Protein AF-A0A4R4Y423-F1 (afdb_monomer)

Solvent-accessible surface area (backbone atoms only — not comparable to full-atom values): 7185 Å² total; per-residue (Å²): 128,57,73,63,57,53,49,51,54,47,28,74,76,71,45,54,72,55,56,38,36,46,48,32,32,76,76,68,77,36,60,58,65,61,31,52,60,50,51,55,75,31,48,46,97,71,27,27,15,15,59,31,70,40,76,56,43,54,31,69,61,64,30,45,32,26,40,51,55,49,48,55,54,29,58,78,64,76,40,75,85,41,74,63,46,63,34,31,52,55,27,50,63,73,57,42,36,99,88,74,29,35,25,38,45,51,57,74,51,72,80,29,66,54,47,89,87,64,68,56,50,93,79,52,60,51,39,95,63,56

Radius of gyration: 15.7 Å; Cα contacts (8 Å, |Δi|>4): 193; chains: 1; bounding box: 35×24×50 Å

InterPro domains:
  IPR008930 Terpenoid cyclases/protein prenyltransferase alpha-alpha toroid [SSF48239] (7-105)

Sequence (130 aa):
MDILDRAERYLHLHGRLIDRLRFEALFRGGSRERVLDALRCYQNADGGFGHALEPDLRGPASQPEPVEVAFWILDQLDAFDSPMVPAACDYLASVTTPDGGVPFVLPSAREAPHAPWWEPDDDPPGHLIP

Secondary structure (DSSP, 8-state):
--HHHHHHHHHHHHS-HHHHHHHHHHHS---HHHHHHHHHTTB-TTS-B-TTSSTTB--SS-BHHHHHHHHHHHHHTT-TTSTHHHHHHHHHHHT--TTS---SS-GGGGGS-B-TT----SSPPP-S--

Structure (mmCIF, N/CA/C/O backbone):
data_AF-A0A4R4Y423-F1
#
_entry.id   AF-A0A4R4Y423-F1
#
loop_
_atom_site.group_PDB
_atom_site.id
_atom_site.type_symbol
_atom_site.label_atom_id
_atom_site.label_alt_id
_atom_site.label_comp_id
_atom_site.label_asym_id
_atom_site.label_entity_id
_atom_site.label_seq_id
_atom_site.pdbx_PDB_ins_code
_atom_site.Cartn_x
_atom_site.Cartn_y
_atom_site.Cartn_z
_atom_site.occupancy
_atom_site.B_iso_or_equiv
_atom_site.auth_seq_id
_atom_site.auth_comp_id
_atom_site.auth_asym_id
_atom_site.auth_atom_id
_atom_site.pdbx_PDB_model_num
ATOM 1 N N . MET A 1 1 ? -5.819 -1.426 32.400 1.00 75.00 1 MET A N 1
ATOM 2 C CA . MET A 1 1 ? -5.438 -1.149 31.009 1.00 75.00 1 MET A CA 1
ATOM 3 C C . MET A 1 1 ? -5.136 -2.489 30.382 1.00 75.00 1 MET A C 1
ATOM 5 O O . MET A 1 1 ? -4.193 -3.142 30.825 1.00 75.00 1 MET A O 1
ATOM 9 N N . ASP A 1 2 ? -6.013 -2.952 29.500 1.00 95.19 2 ASP A N 1
ATOM 10 C CA . ASP A 1 2 ? -5.839 -4.241 28.836 1.00 95.19 2 ASP A CA 1
ATOM 11 C C . ASP A 1 2 ? -4.775 -4.154 27.724 1.00 95.19 2 ASP A C 1
ATOM 13 O O . ASP A 1 2 ? -4.075 -3.145 27.568 1.00 95.19 2 ASP A O 1
ATOM 17 N N . ILE A 1 3 ? -4.588 -5.249 26.987 1.00 96.81 3 ILE A N 1
ATOM 18 C CA . ILE A 1 3 ? -3.599 -5.298 25.910 1.00 96.81 3 ILE A CA 1
ATOM 19 C C . ILE A 1 3 ? -3.946 -4.354 24.748 1.00 96.81 3 ILE A C 1
ATOM 21 O O . ILE A 1 3 ? -3.034 -3.751 24.181 1.00 96.81 3 ILE A O 1
ATOM 25 N N . LEU A 1 4 ? -5.234 -4.173 24.437 1.00 97.44 4 LEU A N 1
ATOM 26 C CA . LEU A 1 4 ? -5.697 -3.304 23.357 1.00 97.44 4 LEU A CA 1
ATOM 27 C C . LEU A 1 4 ? -5.510 -1.838 23.729 1.00 97.44 4 LEU A C 1
ATOM 29 O O . LEU A 1 4 ? -4.994 -1.074 22.924 1.00 97.44 4 LEU A O 1
ATOM 33 N N . ASP A 1 5 ? -5.805 -1.459 24.970 1.00 97.88 5 ASP A N 1
ATOM 34 C CA . ASP A 1 5 ? -5.562 -0.104 25.457 1.00 97.88 5 ASP A CA 1
ATOM 35 C C . ASP A 1 5 ? -4.070 0.268 25.338 1.00 97.88 5 ASP A C 1
ATOM 37 O O . ASP A 1 5 ? -3.706 1.379 24.937 1.00 97.88 5 ASP A O 1
ATOM 41 N N . ARG A 1 6 ? -3.171 -0.662 25.701 1.00 98.00 6 ARG A N 1
ATOM 42 C CA . ARG A 1 6 ? -1.713 -0.457 25.608 1.00 98.00 6 ARG A CA 1
ATOM 43 C C . ARG A 1 6 ? -1.251 -0.320 24.160 1.00 98.00 6 ARG A C 1
ATOM 45 O O . ARG A 1 6 ? -0.413 0.541 23.889 1.00 98.00 6 ARG A O 1
ATOM 52 N N . ALA A 1 7 ? -1.786 -1.144 23.260 1.00 97.81 7 ALA A N 1
ATOM 53 C CA . ALA A 1 7 ? -1.496 -1.076 21.831 1.00 97.81 7 ALA A CA 1
ATOM 54 C C . ALA A 1 7 ? -1.977 0.251 21.225 1.00 97.81 7 ALA A C 1
ATOM 56 O O . ALA A 1 7 ? -1.205 0.941 20.562 1.00 97.81 7 ALA A O 1
ATOM 57 N N . GLU A 1 8 ? -3.204 0.661 21.542 1.00 97.62 8 GLU A N 1
ATOM 58 C CA . GLU A 1 8 ? -3.795 1.933 21.123 1.00 97.62 8 GLU A CA 1
ATOM 59 C C . GLU A 1 8 ? -2.927 3.121 21.550 1.00 97.62 8 GLU A C 1
ATOM 61 O O . GLU A 1 8 ? -2.534 3.952 20.728 1.00 97.62 8 GLU A O 1
ATOM 66 N N . ARG A 1 9 ? -2.524 3.161 22.829 1.00 97.81 9 ARG A N 1
ATOM 67 C CA . ARG A 1 9 ? -1.619 4.199 23.340 1.00 97.81 9 ARG A CA 1
ATOM 68 C C . ARG A 1 9 ? -0.288 4.218 22.589 1.00 97.81 9 ARG A C 1
ATOM 70 O O . ARG A 1 9 ? 0.209 5.300 22.283 1.00 97.81 9 ARG A O 1
ATOM 77 N N . TYR A 1 10 ? 0.302 3.056 22.313 1.00 98.19 10 TYR A N 1
ATOM 78 C CA . TYR A 1 10 ? 1.559 2.976 21.570 1.00 98.19 10 TYR A CA 1
ATOM 79 C C . TYR A 1 10 ? 1.404 3.536 20.150 1.00 98.19 10 TYR A C 1
ATOM 81 O O . TYR A 1 10 ? 2.196 4.380 19.735 1.00 98.19 10 TYR A O 1
ATOM 89 N N . LEU A 1 11 ? 0.347 3.146 19.433 1.00 98.00 11 LEU A N 1
ATOM 90 C CA . LEU A 1 11 ? 0.075 3.627 18.078 1.00 98.00 11 LEU A CA 1
ATOM 91 C C . LEU A 1 11 ? -0.202 5.132 18.036 1.00 98.00 11 LEU A C 1
ATOM 93 O O . LEU A 1 11 ? 0.280 5.811 17.132 1.00 98.00 11 LEU A O 1
ATOM 97 N N . HIS A 1 12 ? -0.903 5.689 19.024 1.00 97.00 12 HIS A N 1
ATOM 98 C CA . HIS A 1 12 ? -1.092 7.138 19.112 1.00 97.00 12 HIS A CA 1
ATOM 99 C C . HIS A 1 12 ? 0.219 7.909 19.298 1.00 97.00 12 HIS A C 1
ATOM 101 O O . HIS A 1 12 ? 0.358 9.005 18.752 1.00 97.00 12 HIS A O 1
ATOM 107 N N . LEU A 1 13 ? 1.171 7.354 20.053 1.00 98.00 13 LEU A N 1
ATOM 108 C CA . LEU A 1 13 ? 2.456 7.999 20.332 1.00 98.00 13 LEU A CA 1
ATOM 109 C C . LEU A 1 13 ? 3.491 7.784 19.218 1.00 98.00 13 LEU A C 1
ATOM 111 O O . LEU A 1 13 ? 4.321 8.663 18.996 1.00 98.00 13 LEU A O 1
ATOM 115 N N . HIS A 1 14 ? 3.448 6.641 18.528 1.00 97.81 14 HIS A N 1
ATOM 116 C CA . HIS A 1 14 ? 4.538 6.191 17.652 1.00 97.81 14 HIS A CA 1
ATOM 117 C C . HIS A 1 14 ? 4.097 5.714 16.262 1.00 97.81 14 HIS A C 1
ATOM 119 O O . HIS A 1 14 ? 4.905 5.724 15.339 1.00 97.81 14 HIS A O 1
ATOM 125 N N . GLY A 1 15 ? 2.841 5.299 16.089 1.00 96.50 15 GLY A N 1
ATOM 126 C CA . GLY A 1 15 ? 2.336 4.772 14.817 1.00 96.50 15 GLY A CA 1
ATOM 127 C C . GLY A 1 15 ? 2.073 5.865 13.783 1.00 96.50 15 GLY A C 1
ATOM 128 O O . GLY A 1 15 ? 1.863 7.031 14.140 1.00 96.50 15 GLY A O 1
ATOM 129 N N . ARG A 1 16 ? 2.027 5.494 12.500 1.00 97.19 16 ARG A N 1
ATOM 130 C CA . ARG A 1 16 ? 1.596 6.398 11.421 1.00 97.19 16 ARG A CA 1
ATOM 131 C C . ARG A 1 16 ? 0.082 6.585 11.481 1.00 97.19 16 ARG A C 1
ATOM 133 O O . ARG A 1 16 ? -0.626 5.827 12.144 1.00 97.19 16 ARG A O 1
ATOM 140 N N . LEU A 1 17 ? -0.433 7.589 10.772 1.00 97.88 17 LEU A N 1
ATOM 141 C CA . LEU A 1 17 ? -1.875 7.839 10.717 1.00 97.88 17 LEU A CA 1
ATOM 142 C C . LEU A 1 17 ? -2.649 6.591 10.265 1.00 97.88 17 LEU A C 1
ATOM 144 O O . LEU A 1 17 ? -3.612 6.212 10.925 1.00 97.88 17 LEU A O 1
ATOM 148 N N . ILE A 1 18 ? -2.194 5.924 9.200 1.00 98.19 18 ILE A N 1
ATOM 149 C CA . ILE A 1 18 ? -2.849 4.721 8.679 1.00 98.19 18 ILE A CA 1
ATOM 150 C C . ILE A 1 18 ? -2.875 3.578 9.706 1.00 98.19 18 ILE A C 1
ATOM 152 O O . ILE A 1 18 ? -3.909 2.941 9.867 1.00 98.19 18 ILE A O 1
ATOM 156 N N . ASP A 1 19 ? -1.805 3.376 10.484 1.00 97.94 19 ASP A N 1
ATOM 157 C CA . ASP A 1 19 ? -1.752 2.325 11.512 1.00 97.94 19 ASP A CA 1
ATOM 158 C C . ASP A 1 19 ? -2.744 2.601 12.655 1.00 97.94 19 ASP A C 1
ATOM 160 O O . ASP A 1 19 ? -3.418 1.692 13.141 1.00 97.94 19 ASP A O 1
ATOM 164 N N . ARG A 1 20 ? -2.880 3.874 13.057 1.00 98.38 20 ARG A N 1
ATOM 165 C CA . ARG A 1 20 ? -3.854 4.306 14.076 1.00 98.38 20 ARG A CA 1
ATOM 166 C C . ARG A 1 20 ? -5.287 4.080 13.602 1.00 98.38 20 ARG A C 1
ATOM 168 O O . ARG A 1 20 ? -6.091 3.531 14.348 1.00 98.38 20 ARG A O 1
ATOM 175 N N . LEU A 1 21 ? -5.594 4.477 12.365 1.00 98.50 21 LEU A N 1
ATOM 176 C CA . LEU A 1 21 ? -6.930 4.324 11.784 1.00 98.50 21 LEU A CA 1
ATOM 177 C C . LEU A 1 21 ? -7.288 2.848 11.577 1.00 98.50 21 LEU A C 1
ATOM 179 O O . LEU A 1 21 ? -8.414 2.453 11.869 1.00 98.50 21 LEU A O 1
ATOM 183 N N . ARG A 1 22 ? -6.329 2.021 11.137 1.00 98.06 22 ARG A N 1
ATOM 184 C CA . ARG A 1 22 ? -6.500 0.563 11.031 1.00 98.06 22 ARG A CA 1
ATOM 185 C C . ARG A 1 22 ? -6.841 -0.054 12.380 1.00 98.06 22 ARG A C 1
ATOM 187 O O . ARG A 1 22 ? -7.800 -0.813 12.475 1.00 98.06 22 ARG A O 1
ATOM 194 N N . PHE A 1 23 ? -6.098 0.296 13.430 1.00 98.19 23 PHE A N 1
ATOM 195 C CA . PHE A 1 23 ? -6.382 -0.195 14.776 1.00 98.19 23 PHE A CA 1
ATOM 196 C C . PHE A 1 23 ? -7.776 0.226 15.257 1.00 98.19 23 PHE A C 1
ATOM 198 O O . PHE A 1 23 ? -8.534 -0.605 15.757 1.00 98.19 23 PHE A O 1
ATOM 205 N N . GLU A 1 24 ? -8.137 1.499 15.069 1.00 97.94 24 GLU A N 1
ATOM 206 C CA . GLU A 1 24 ? -9.456 2.023 15.435 1.00 97.94 24 GLU A CA 1
ATOM 207 C C . GLU A 1 24 ? -10.575 1.240 14.725 1.00 97.94 24 GLU A C 1
ATOM 209 O O . GLU A 1 24 ? -11.520 0.783 15.371 1.00 97.94 24 GLU A O 1
ATOM 214 N N . ALA A 1 25 ? -10.441 1.018 13.413 1.00 98.12 25 ALA A N 1
ATOM 215 C CA . ALA A 1 25 ? -11.421 0.296 12.605 1.00 98.12 25 ALA A CA 1
ATOM 216 C C . ALA A 1 25 ? -11.568 -1.180 13.007 1.00 98.12 25 ALA A C 1
ATOM 218 O O . ALA A 1 25 ? -12.685 -1.695 13.055 1.00 98.12 25 ALA A O 1
ATOM 219 N N . LEU A 1 26 ? -10.461 -1.858 13.322 1.00 97.25 26 LEU A N 1
ATOM 220 C CA . LEU A 1 26 ? -10.458 -3.290 13.633 1.00 97.25 26 LEU A CA 1
ATOM 221 C C . LEU A 1 26 ? -10.878 -3.604 15.074 1.00 97.25 26 LEU A C 1
ATOM 223 O O . LEU A 1 26 ? -11.496 -4.639 15.314 1.00 97.25 26 LEU A O 1
ATOM 227 N N . PHE A 1 27 ? -10.561 -2.732 16.036 1.00 97.12 27 PHE A N 1
ATOM 228 C CA . PHE A 1 27 ? -10.705 -3.056 17.463 1.00 97.12 27 PHE A CA 1
ATOM 229 C C . PHE A 1 27 ? -11.614 -2.109 18.247 1.00 97.12 27 PHE A C 1
ATOM 231 O O . PHE A 1 27 ? -12.048 -2.464 19.344 1.00 97.12 27 PHE A O 1
ATOM 238 N N . ARG A 1 28 ? -11.912 -0.913 17.722 1.00 97.12 28 ARG A N 1
ATOM 239 C CA . ARG A 1 28 ? -12.667 0.135 18.437 1.00 97.12 28 ARG A CA 1
ATOM 240 C C . ARG A 1 28 ? -13.919 0.619 17.703 1.00 97.12 28 ARG A C 1
ATOM 242 O O . ARG A 1 28 ? -14.548 1.572 18.150 1.00 97.12 28 ARG A O 1
ATOM 249 N N . GLY A 1 29 ? -14.313 -0.044 16.615 1.00 96.56 29 GLY A N 1
ATOM 250 C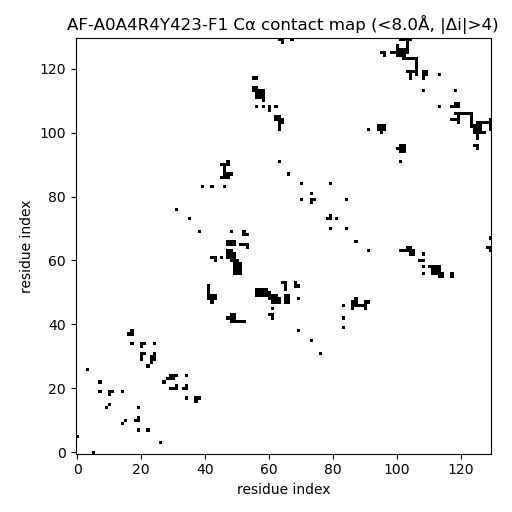 CA . GLY A 1 29 ? -15.493 0.337 15.831 1.00 96.56 29 GLY A CA 1
ATOM 251 C C . GLY A 1 29 ? -15.305 1.628 15.027 1.00 96.56 29 GLY A C 1
ATOM 252 O O . GLY A 1 29 ? -16.287 2.288 14.691 1.00 96.56 29 GLY A O 1
ATOM 253 N N . GLY A 1 30 ? -14.054 2.000 14.742 1.00 97.69 30 GLY A N 1
ATOM 254 C CA . GLY A 1 30 ? -13.715 3.125 13.878 1.00 97.69 30 GLY A CA 1
ATOM 255 C C . GLY A 1 30 ? -14.173 2.925 12.432 1.00 97.69 30 GLY A C 1
ATOM 256 O O . GLY A 1 30 ? -14.488 1.821 11.987 1.00 97.69 30 GLY A O 1
ATOM 257 N N . SER A 1 31 ? -14.189 4.017 11.669 1.00 97.94 31 SER A N 1
ATOM 258 C CA . SER A 1 31 ? -14.612 3.986 10.266 1.00 97.94 31 SER A CA 1
ATOM 259 C C . SER A 1 31 ? -13.556 3.338 9.365 1.00 97.94 31 SER A C 1
ATOM 261 O O . SER A 1 31 ? -12.439 3.848 9.257 1.00 97.94 31 SER A O 1
ATOM 263 N N . ARG A 1 32 ? -13.942 2.270 8.654 1.00 98.12 32 ARG A N 1
ATOM 264 C CA . ARG A 1 32 ? -13.126 1.656 7.591 1.00 98.12 32 ARG A CA 1
ATOM 265 C C . ARG A 1 32 ? -12.849 2.629 6.444 1.00 98.12 32 ARG A C 1
ATOM 267 O O . ARG A 1 32 ? -11.735 2.655 5.937 1.00 98.12 32 ARG A O 1
ATOM 274 N N . GLU A 1 33 ? -13.809 3.497 6.120 1.00 98.44 33 GLU A N 1
ATOM 275 C CA . GLU A 1 33 ? -13.662 4.509 5.063 1.00 98.44 33 GLU A CA 1
ATOM 276 C C . GLU A 1 33 ? -12.493 5.457 5.343 1.00 98.44 33 GLU A C 1
ATOM 278 O O . GLU A 1 33 ? -11.722 5.777 4.448 1.00 98.44 33 GLU A O 1
ATOM 283 N N . ARG A 1 34 ? -12.271 5.832 6.611 1.00 98.50 34 ARG A N 1
ATOM 284 C CA . ARG A 1 34 ? -11.126 6.684 6.972 1.00 98.50 34 ARG A CA 1
ATOM 285 C C . ARG A 1 34 ? -9.787 5.999 6.704 1.00 98.50 34 ARG A C 1
ATOM 287 O O . ARG A 1 34 ? -8.808 6.682 6.412 1.00 98.50 34 ARG A O 1
ATOM 294 N N . VAL A 1 35 ? -9.728 4.672 6.826 1.00 98.75 35 VAL A N 1
ATO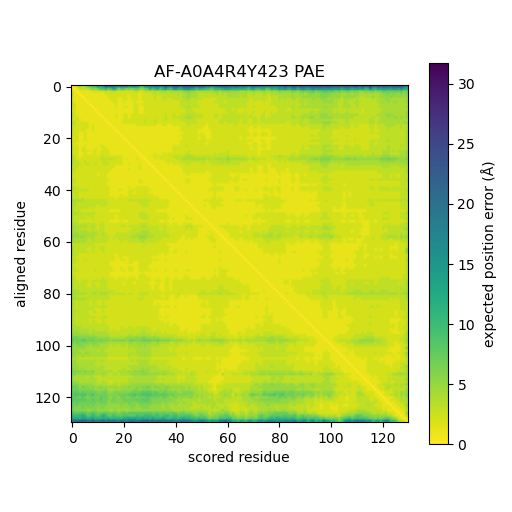M 295 C CA . VAL A 1 35 ? -8.530 3.904 6.469 1.00 98.75 35 VAL A CA 1
ATOM 296 C C . VAL A 1 35 ? -8.333 3.918 4.957 1.00 98.75 35 VAL A C 1
ATOM 298 O O . VAL A 1 35 ? -7.216 4.159 4.511 1.00 98.75 35 VAL A O 1
ATOM 301 N N . LEU A 1 36 ? -9.405 3.721 4.181 1.00 98.75 36 LEU A N 1
ATOM 302 C CA . LEU A 1 36 ? -9.365 3.764 2.715 1.00 98.75 36 LEU A CA 1
ATOM 303 C C . LEU A 1 36 ? -8.960 5.148 2.192 1.00 98.75 36 LEU A C 1
ATOM 305 O O . LEU A 1 36 ? -8.119 5.237 1.301 1.00 98.75 36 LEU A O 1
ATOM 309 N N . ASP A 1 37 ? -9.481 6.222 2.785 1.00 98.62 37 ASP A N 1
ATOM 310 C CA . ASP A 1 37 ? -9.091 7.595 2.461 1.00 98.62 37 ASP A CA 1
ATOM 311 C C . ASP A 1 37 ? -7.602 7.842 2.710 1.00 98.62 37 ASP A C 1
ATOM 313 O O . ASP A 1 37 ? -6.927 8.437 1.871 1.00 98.62 37 ASP A O 1
ATOM 317 N N . ALA A 1 38 ? -7.075 7.359 3.839 1.00 98.62 38 ALA A N 1
ATOM 318 C CA . ALA A 1 38 ? -5.651 7.460 4.137 1.00 98.62 38 ALA A CA 1
ATOM 319 C C . ALA A 1 38 ? -4.807 6.600 3.185 1.00 98.62 38 ALA A C 1
ATOM 321 O O . ALA A 1 38 ? -3.786 7.077 2.695 1.00 98.62 38 ALA A O 1
ATOM 322 N N . LEU A 1 39 ? -5.229 5.361 2.905 1.00 98.81 39 LEU A N 1
ATOM 323 C CA . LEU A 1 39 ? -4.541 4.445 1.992 1.00 98.81 39 LEU A CA 1
ATOM 324 C C . LEU A 1 39 ? -4.447 5.027 0.577 1.00 98.81 39 LEU A C 1
ATOM 326 O O . LEU A 1 39 ? -3.394 4.939 -0.047 1.00 98.81 39 LEU A O 1
ATOM 330 N N . ARG A 1 40 ? -5.503 5.696 0.100 1.00 98.50 40 ARG A N 1
ATOM 331 C CA . ARG A 1 40 ? -5.533 6.337 -1.222 1.00 98.50 40 ARG A CA 1
ATOM 332 C C . ARG A 1 40 ? -4.409 7.358 -1.411 1.00 98.50 40 ARG A C 1
ATOM 334 O O . ARG A 1 40 ? -3.930 7.530 -2.523 1.00 98.50 40 ARG A O 1
ATOM 341 N N . CYS A 1 41 ? -3.951 8.009 -0.341 1.00 98.38 41 CYS A N 1
ATOM 342 C CA . CYS A 1 41 ? -2.829 8.949 -0.401 1.00 98.38 41 CYS A CA 1
ATOM 343 C C . CYS A 1 41 ? -1.459 8.281 -0.616 1.00 98.38 41 CYS A C 1
ATOM 345 O O . CYS A 1 41 ? -0.492 8.991 -0.874 1.00 98.38 41 CYS A O 1
ATOM 347 N N . TYR A 1 42 ? -1.367 6.953 -0.501 1.00 98.75 42 TYR A N 1
ATOM 348 C CA . TYR A 1 42 ? -0.156 6.186 -0.800 1.00 98.75 42 TYR A CA 1
ATOM 349 C C . TYR A 1 42 ? -0.126 5.657 -2.243 1.00 98.75 42 TYR A C 1
ATOM 351 O O . TYR A 1 42 ? 0.935 5.215 -2.686 1.00 98.75 42 TYR A O 1
ATOM 359 N N . GLN A 1 43 ? -1.253 5.692 -2.969 1.00 98.81 43 GLN A N 1
ATOM 360 C CA . GLN A 1 43 ? -1.324 5.250 -4.361 1.00 98.81 43 GLN A CA 1
ATOM 361 C C . GLN A 1 43 ? -0.850 6.359 -5.308 1.00 98.81 43 GLN A C 1
ATOM 363 O O . GLN A 1 43 ? -1.286 7.509 -5.218 1.00 98.81 43 GLN A O 1
ATOM 368 N N . ASN A 1 44 ? 0.036 6.009 -6.232 1.00 98.81 44 ASN A N 1
ATOM 369 C CA . ASN A 1 44 ? 0.555 6.898 -7.261 1.00 98.81 44 ASN A CA 1
ATOM 370 C C . ASN A 1 44 ? -0.329 6.901 -8.514 1.00 98.81 44 ASN A C 1
ATOM 372 O O . ASN A 1 44 ? -1.203 6.057 -8.708 1.00 98.81 44 ASN A O 1
ATOM 376 N N . ALA A 1 45 ? -0.077 7.864 -9.404 1.00 98.50 45 ALA A N 1
ATOM 377 C CA . ALA A 1 45 ? -0.826 8.015 -10.652 1.00 98.50 45 ALA A CA 1
ATOM 378 C C . ALA A 1 45 ? -0.655 6.838 -11.632 1.00 98.50 45 ALA A C 1
ATOM 380 O O . ALA A 1 45 ? -1.486 6.672 -12.520 1.00 98.50 45 ALA A O 1
ATOM 381 N N . ASP A 1 46 ? 0.406 6.042 -11.481 1.00 98.56 46 ASP A N 1
ATOM 382 C CA . ASP A 1 46 ? 0.646 4.816 -12.251 1.00 98.56 46 ASP A CA 1
ATOM 383 C C . ASP A 1 46 ? -0.124 3.598 -11.708 1.00 98.56 46 ASP A C 1
ATOM 385 O O . ASP A 1 46 ? -0.055 2.529 -12.304 1.00 98.56 46 ASP A O 1
ATOM 389 N N . GLY A 1 47 ? -0.861 3.758 -10.601 1.00 98.75 47 GLY A N 1
ATOM 390 C CA . GLY A 1 47 ? -1.631 2.703 -9.943 1.00 98.75 47 GLY A CA 1
ATOM 391 C C . GLY A 1 47 ? -0.867 1.941 -8.857 1.00 98.75 47 GLY A C 1
ATOM 392 O O . GLY A 1 47 ? -1.502 1.284 -8.029 1.00 98.75 47 GLY A O 1
ATOM 393 N N . GLY A 1 48 ? 0.461 2.062 -8.804 1.00 98.75 48 GLY A N 1
ATOM 394 C CA . GLY A 1 48 ? 1.290 1.443 -7.773 1.00 98.75 48 GLY A CA 1
ATOM 395 C C . GLY A 1 48 ? 1.273 2.208 -6.447 1.00 98.75 48 GLY A C 1
ATOM 396 O O . GLY A 1 48 ? 0.650 3.264 -6.320 1.00 98.75 48 GLY A O 1
ATOM 397 N N . PHE A 1 49 ? 1.959 1.670 -5.439 1.00 98.81 49 PHE A N 1
ATOM 398 C CA . PHE A 1 49 ? 1.996 2.231 -4.085 1.00 98.81 49 PHE A CA 1
ATOM 399 C C . PHE A 1 49 ? 3.423 2.557 -3.641 1.00 98.81 49 PHE A C 1
ATOM 401 O O . PHE A 1 49 ? 4.369 1.863 -3.999 1.00 98.81 49 PHE A O 1
ATOM 408 N N . GLY A 1 50 ? 3.570 3.610 -2.837 1.00 98.12 50 GLY A N 1
ATOM 409 C CA . GLY A 1 50 ? 4.856 4.063 -2.303 1.00 98.12 50 GLY A CA 1
ATOM 410 C C . GLY A 1 50 ? 4.681 4.865 -1.015 1.00 98.12 50 GLY A C 1
ATOM 411 O O . GLY A 1 50 ? 3.832 4.547 -0.185 1.00 98.12 50 GLY A O 1
ATOM 412 N N . HIS A 1 51 ? 5.469 5.927 -0.837 1.00 97.94 51 HIS A N 1
ATOM 413 C CA . HIS A 1 51 ? 5.344 6.907 0.260 1.00 97.94 51 HIS A CA 1
ATOM 414 C C . HIS A 1 51 ? 5.479 6.308 1.664 1.00 97.94 51 HIS A C 1
ATOM 416 O O . HIS A 1 51 ? 4.817 6.747 2.608 1.00 97.94 51 HIS A O 1
ATOM 422 N N . ALA A 1 52 ? 6.360 5.318 1.818 1.00 97.25 52 ALA A N 1
ATOM 423 C CA . ALA A 1 52 ? 6.542 4.583 3.066 1.00 97.25 52 ALA A CA 1
ATOM 424 C C . ALA A 1 52 ? 5.270 3.897 3.573 1.00 97.25 52 ALA A C 1
ATOM 426 O O . ALA A 1 52 ? 5.021 3.900 4.786 1.00 97.25 52 ALA A O 1
ATOM 427 N N . LEU A 1 53 ? 4.452 3.350 2.661 1.00 98.25 53 LEU A N 1
ATOM 428 C CA . LEU A 1 53 ? 3.367 2.435 3.017 1.00 98.25 53 LEU A CA 1
ATOM 429 C C . LEU A 1 53 ? 3.928 1.159 3.659 1.00 98.25 53 LEU A C 1
ATOM 431 O O . LEU A 1 53 ? 3.500 0.811 4.763 1.00 98.25 53 LEU A O 1
ATOM 435 N N . GLU A 1 54 ? 4.963 0.576 3.059 1.00 96.81 54 GLU A N 1
ATOM 436 C CA . GLU A 1 54 ? 5.932 -0.252 3.778 1.00 96.81 54 GLU A CA 1
ATOM 437 C C . GLU A 1 54 ? 6.944 0.666 4.478 1.00 96.81 54 GLU A C 1
ATOM 439 O O . GLU A 1 54 ? 7.636 1.447 3.813 1.00 96.81 54 GLU A O 1
ATOM 444 N N . PRO A 1 55 ? 6.986 0.692 5.824 1.00 95.25 55 PRO A N 1
ATOM 445 C CA . PRO A 1 55 ? 7.792 1.655 6.568 1.00 95.25 55 PRO A CA 1
ATOM 446 C C . PRO A 1 55 ? 9.294 1.598 6.279 1.00 95.25 55 PRO A C 1
ATOM 448 O O . PRO A 1 55 ? 9.942 2.641 6.457 1.00 95.25 55 PRO A O 1
ATOM 451 N N . ASP A 1 56 ? 9.820 0.455 5.835 1.00 96.25 56 ASP A N 1
ATOM 452 C CA . ASP A 1 56 ? 11.236 0.296 5.508 1.00 96.25 56 ASP A CA 1
ATOM 453 C C . ASP A 1 56 ? 11.624 0.817 4.111 1.00 96.25 56 ASP A C 1
ATOM 455 O O . ASP A 1 56 ? 12.816 0.953 3.833 1.00 96.25 56 ASP A O 1
ATOM 459 N N . LEU A 1 57 ? 10.657 1.193 3.266 1.00 96.50 57 LEU A N 1
ATOM 460 C CA . LEU A 1 57 ? 10.858 1.812 1.950 1.00 96.50 57 LEU A CA 1
ATOM 461 C C . LEU A 1 57 ? 10.399 3.277 1.974 1.00 96.50 57 LEU A C 1
ATOM 463 O O . LEU A 1 57 ? 9.224 3.585 1.798 1.00 96.50 57 LEU A O 1
ATOM 467 N N . ARG A 1 58 ? 11.305 4.243 2.183 1.00 96.25 58 ARG A N 1
ATOM 468 C CA . ARG A 1 58 ? 10.901 5.651 2.414 1.00 96.25 58 ARG A CA 1
ATOM 469 C C . ARG A 1 58 ? 10.547 6.436 1.152 1.00 96.25 58 ARG A C 1
ATOM 471 O O . ARG A 1 58 ? 10.084 7.572 1.268 1.00 96.25 58 ARG A O 1
ATOM 478 N N . GLY A 1 59 ? 10.814 5.874 -0.023 1.00 96.12 59 GLY A N 1
ATOM 479 C CA . GLY A 1 59 ? 10.673 6.552 -1.306 1.00 96.12 59 GLY A CA 1
ATOM 480 C C . GLY A 1 59 ? 9.224 6.799 -1.733 1.00 96.12 59 GLY A C 1
ATOM 481 O O . GLY A 1 59 ? 8.316 6.086 -1.305 1.00 96.12 59 GLY A O 1
ATOM 482 N N . PRO A 1 60 ? 8.990 7.805 -2.595 1.00 97.56 60 PRO A N 1
ATOM 483 C CA . PRO A 1 60 ? 7.670 8.069 -3.163 1.00 97.56 60 PRO A CA 1
ATOM 484 C C . PRO A 1 60 ? 7.335 7.157 -4.352 1.00 97.56 60 PRO A C 1
ATOM 486 O O . PRO A 1 60 ? 6.171 7.064 -4.729 1.00 97.56 60 PRO A O 1
ATOM 489 N N . ALA A 1 61 ? 8.338 6.527 -4.970 1.00 97.94 61 ALA A N 1
ATOM 490 C CA . ALA A 1 61 ? 8.157 5.704 -6.160 1.00 97.94 61 ALA A CA 1
ATOM 491 C C . ALA A 1 61 ? 7.286 4.477 -5.868 1.00 97.94 61 ALA A C 1
ATOM 493 O O . ALA A 1 61 ? 7.354 3.912 -4.776 1.00 97.94 61 ALA A O 1
ATOM 494 N N . SER A 1 62 ? 6.503 4.069 -6.865 1.00 98.56 62 SER A N 1
ATOM 495 C CA . SER A 1 62 ? 5.737 2.830 -6.809 1.00 98.56 62 SER A CA 1
ATOM 496 C C . SER A 1 62 ? 6.670 1.628 -6.734 1.00 98.56 62 SER A C 1
ATOM 498 O O . SER A 1 62 ? 7.618 1.542 -7.518 1.00 98.56 62 SER A O 1
ATOM 500 N N . GLN A 1 63 ? 6.395 0.718 -5.804 1.00 98.19 63 GLN A N 1
ATOM 501 C CA . GLN A 1 63 ? 7.128 -0.532 -5.629 1.00 98.19 63 GLN A CA 1
ATOM 502 C C . GLN A 1 63 ? 6.138 -1.704 -5.481 1.00 98.19 63 GLN A C 1
ATOM 504 O O . GLN A 1 63 ? 5.053 -1.494 -4.930 1.00 98.19 63 GLN A O 1
ATOM 509 N N . PRO A 1 64 ? 6.490 -2.915 -5.950 1.00 97.94 64 PRO A N 1
ATOM 510 C CA . PRO A 1 64 ? 5.695 -4.128 -5.760 1.00 97.94 64 PRO A CA 1
ATOM 511 C C . PRO A 1 64 ? 5.335 -4.428 -4.300 1.00 97.94 64 PRO A C 1
ATOM 513 O O . PRO A 1 64 ? 4.150 -4.566 -4.001 1.00 97.94 64 PRO A O 1
ATOM 516 N N . GLU A 1 65 ? 6.292 -4.397 -3.375 1.00 97.31 65 GLU A N 1
ATOM 517 C CA . GLU A 1 65 ? 5.988 -4.763 -1.988 1.00 97.31 65 GLU A 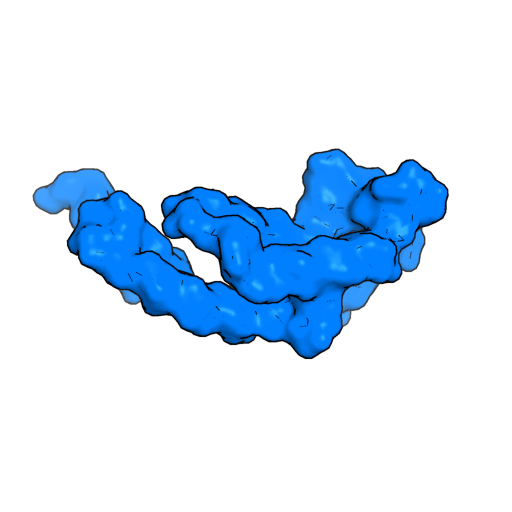CA 1
ATOM 518 C C . GLU A 1 65 ? 4.974 -3.816 -1.292 1.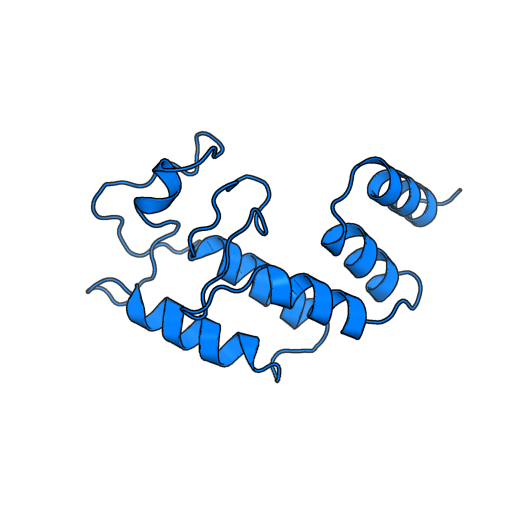00 97.31 65 GLU A C 1
ATOM 520 O O . GLU A 1 65 ? 3.996 -4.292 -0.707 1.00 97.31 65 GLU A O 1
ATOM 525 N N . PRO A 1 66 ? 5.046 -2.476 -1.435 1.00 98.19 66 PRO A N 1
ATOM 526 C CA . PRO A 1 66 ? 3.984 -1.590 -0.966 1.00 98.19 66 PRO A CA 1
ATOM 527 C C . PRO A 1 66 ? 2.599 -1.900 -1.548 1.00 98.19 66 PRO A C 1
ATOM 529 O O . PRO A 1 66 ? 1.594 -1.594 -0.902 1.00 98.19 66 PRO A O 1
ATOM 532 N N . VAL A 1 67 ? 2.510 -2.495 -2.746 1.00 98.50 67 VAL A N 1
ATOM 533 C CA . VAL A 1 67 ? 1.235 -2.988 -3.293 1.00 98.50 67 VAL A CA 1
ATOM 534 C C . VAL A 1 67 ? 0.734 -4.192 -2.490 1.00 98.50 67 VAL A C 1
ATOM 536 O O . VAL A 1 67 ? -0.460 -4.248 -2.190 1.00 98.50 67 VAL A O 1
ATOM 539 N N . GLU A 1 68 ? 1.610 -5.116 -2.081 1.00 97.75 68 GLU A N 1
ATOM 540 C CA . GLU A 1 68 ? 1.247 -6.220 -1.179 1.00 97.75 68 GLU A CA 1
ATOM 541 C C . GLU A 1 68 ? 0.697 -5.680 0.150 1.00 97.75 68 GLU A C 1
ATOM 543 O O . GLU A 1 68 ? -0.404 -6.058 0.569 1.00 97.75 68 GLU A O 1
ATOM 548 N N . VAL A 1 69 ? 1.388 -4.712 0.764 1.00 98.25 69 VAL A N 1
ATOM 549 C CA . VAL A 1 69 ? 0.912 -4.056 1.993 1.00 98.25 69 VAL A CA 1
ATOM 550 C C . VAL A 1 69 ? -0.457 -3.403 1.780 1.00 98.25 69 VAL A C 1
ATOM 552 O O . VAL A 1 69 ? -1.338 -3.514 2.641 1.00 98.25 69 VAL A O 1
ATOM 555 N N . ALA A 1 70 ? -0.678 -2.745 0.637 1.00 98.69 70 ALA A N 1
ATOM 556 C CA . ALA A 1 70 ? -1.975 -2.168 0.291 1.00 98.69 70 ALA A CA 1
ATOM 557 C C . ALA A 1 70 ? -3.069 -3.242 0.182 1.00 98.69 70 ALA A C 1
ATOM 559 O O . ALA A 1 70 ? -4.158 -3.058 0.731 1.00 98.69 70 ALA A O 1
ATOM 560 N N . PHE A 1 71 ? -2.784 -4.375 -0.466 1.00 98.56 71 PHE A N 1
ATOM 561 C CA . PHE A 1 71 ? -3.720 -5.492 -0.585 1.00 98.56 71 PHE A CA 1
ATOM 562 C C . PHE A 1 71 ? -4.051 -6.131 0.760 1.00 98.56 71 PHE A C 1
ATOM 564 O O . PHE A 1 71 ? -5.225 -6.392 1.010 1.00 98.56 71 PHE A O 1
ATOM 571 N N . TRP A 1 72 ? -3.092 -6.291 1.675 1.00 98.19 72 TRP A N 1
ATOM 572 C CA . TRP A 1 72 ? -3.405 -6.740 3.037 1.00 98.19 72 TRP A CA 1
ATOM 573 C C . TRP A 1 72 ? -4.328 -5.772 3.775 1.00 98.19 72 TRP A C 1
ATOM 575 O O . TRP A 1 72 ? -5.215 -6.201 4.511 1.00 98.19 72 TRP A O 1
ATOM 585 N N . ILE A 1 73 ? -4.139 -4.461 3.603 1.00 98.56 73 ILE A N 1
ATOM 586 C CA . ILE A 1 73 ? -5.025 -3.464 4.215 1.00 98.56 73 ILE A CA 1
ATOM 587 C C . ILE A 1 73 ? -6.425 -3.547 3.600 1.00 98.56 73 ILE A C 1
ATOM 589 O O . ILE A 1 73 ? -7.406 -3.522 4.339 1.00 98.56 73 ILE A O 1
ATOM 593 N N . LEU A 1 74 ? -6.532 -3.663 2.277 1.00 98.69 74 LEU A N 1
ATOM 594 C CA . LEU A 1 74 ? -7.810 -3.787 1.571 1.00 98.69 74 LEU A CA 1
ATOM 595 C C . LEU A 1 74 ? -8.559 -5.069 1.965 1.00 98.69 74 LEU A C 1
ATOM 597 O O . LEU A 1 74 ? -9.758 -5.002 2.232 1.00 98.69 74 LEU A O 1
ATOM 601 N N . ASP A 1 75 ? -7.854 -6.195 2.089 1.00 98.19 75 ASP A N 1
ATOM 602 C CA . ASP A 1 75 ? -8.400 -7.475 2.559 1.00 98.19 75 ASP A CA 1
ATOM 603 C C . ASP A 1 75 ? -8.957 -7.369 3.985 1.00 98.19 75 ASP A C 1
ATOM 605 O O . ASP A 1 75 ? -10.115 -7.688 4.246 1.00 98.19 75 ASP A O 1
ATOM 609 N N . GLN A 1 76 ? -8.167 -6.811 4.911 1.00 97.19 76 GLN A N 1
ATOM 610 C CA . GLN A 1 76 ? -8.566 -6.611 6.312 1.00 97.19 76 GLN A CA 1
ATOM 611 C C . GLN A 1 76 ? -9.833 -5.761 6.471 1.00 97.19 76 GLN A C 1
ATOM 613 O O . GLN A 1 76 ? -10.515 -5.844 7.499 1.00 97.19 76 GLN A O 1
ATOM 618 N N . LEU A 1 77 ? -10.126 -4.909 5.490 1.00 97.50 77 LEU A N 1
ATOM 619 C CA . LEU A 1 77 ? -11.281 -4.020 5.487 1.00 97.50 77 LEU A CA 1
ATOM 620 C C . LEU A 1 77 ? -12.467 -4.569 4.686 1.00 97.50 77 LEU A C 1
ATOM 622 O O . LEU A 1 77 ? -13.525 -3.938 4.737 1.00 97.50 77 LEU A O 1
ATOM 626 N N . ASP A 1 78 ? -12.314 -5.721 4.021 1.00 97.44 78 ASP A N 1
ATOM 627 C CA . ASP A 1 78 ? -13.279 -6.283 3.067 1.00 97.44 78 ASP A CA 1
ATOM 628 C C . ASP A 1 78 ? -13.585 -5.296 1.920 1.00 97.44 78 ASP A C 1
ATOM 630 O O . ASP A 1 78 ? -14.735 -4.971 1.643 1.00 97.44 78 ASP A O 1
ATOM 634 N N . ALA A 1 79 ? -12.526 -4.740 1.313 1.00 98.00 79 ALA A N 1
ATOM 635 C CA . ALA A 1 79 ? -12.592 -3.609 0.377 1.00 98.00 79 ALA A CA 1
ATOM 636 C C . ALA A 1 79 ? -11.902 -3.882 -0.976 1.00 98.00 79 ALA A C 1
ATOM 638 O O . ALA A 1 79 ? -11.355 -2.974 -1.611 1.00 98.00 79 ALA A O 1
ATOM 639 N N . PHE A 1 80 ? -11.900 -5.139 -1.433 1.00 98.19 80 PHE A N 1
ATOM 640 C CA . PHE A 1 80 ? -11.326 -5.509 -2.736 1.00 98.19 80 PHE A CA 1
ATOM 641 C C . PHE A 1 80 ? -12.144 -5.022 -3.949 1.00 98.19 80 PHE A C 1
ATOM 643 O O . PHE A 1 80 ? -11.676 -5.106 -5.082 1.00 98.19 80 PHE A O 1
ATOM 650 N N . ASP A 1 81 ? -13.341 -4.481 -3.729 1.00 97.88 81 ASP A N 1
ATOM 651 C CA . ASP A 1 81 ? -14.138 -3.774 -4.737 1.00 97.88 81 ASP A CA 1
ATOM 652 C C . ASP A 1 81 ? -13.655 -2.330 -4.988 1.00 97.88 81 ASP A C 1
ATOM 654 O O . ASP A 1 81 ? -14.137 -1.656 -5.902 1.00 97.88 81 ASP A O 1
ATOM 658 N N . SER A 1 82 ? -12.681 -1.854 -4.206 1.00 98.44 82 SER A N 1
ATOM 659 C CA . SER A 1 82 ? -12.076 -0.534 -4.357 1.00 98.44 82 SER A CA 1
ATOM 660 C C . SER A 1 82 ? -11.406 -0.354 -5.727 1.00 98.44 82 SER A C 1
ATOM 662 O O . SER A 1 82 ? -10.670 -1.238 -6.172 1.00 98.44 82 SER A O 1
ATOM 664 N N . PRO A 1 83 ? -11.523 0.829 -6.368 1.00 98.31 83 PRO A N 1
ATOM 665 C CA . PRO A 1 83 ? -10.832 1.123 -7.628 1.00 98.31 83 PRO A CA 1
ATOM 666 C C . PRO A 1 83 ? -9.301 1.111 -7.503 1.00 98.31 83 PRO A C 1
ATOM 668 O O . PRO A 1 83 ? -8.609 1.048 -8.517 1.00 98.31 83 PRO A O 1
ATOM 671 N N . MET A 1 84 ? -8.764 1.143 -6.276 1.00 98.69 84 MET A N 1
ATOM 672 C CA . MET A 1 84 ? -7.329 0.992 -6.034 1.00 98.69 84 MET A CA 1
ATOM 673 C C . MET A 1 84 ? -6.811 -0.377 -6.497 1.00 98.69 84 MET A C 1
ATOM 675 O O . MET A 1 84 ? -5.671 -0.466 -6.941 1.00 98.69 84 MET A O 1
ATOM 679 N N . VAL A 1 85 ? -7.646 -1.422 -6.430 1.00 98.75 85 VAL A N 1
ATOM 680 C CA . VAL A 1 85 ? -7.276 -2.805 -6.766 1.00 98.75 85 VAL A CA 1
ATOM 681 C C . VAL A 1 85 ? -6.971 -2.988 -8.252 1.00 98.75 85 VAL A C 1
ATOM 683 O O . VAL A 1 85 ? -5.847 -3.379 -8.557 1.00 98.75 85 VAL A O 1
ATOM 686 N N . PRO A 1 86 ? -7.888 -2.695 -9.197 1.00 98.75 86 PRO A N 1
ATOM 687 C CA . PRO A 1 86 ? -7.578 -2.844 -10.616 1.00 98.75 86 PRO A CA 1
ATOM 688 C C . PRO A 1 86 ? -6.408 -1.953 -11.051 1.00 98.75 86 PRO A C 1
ATOM 690 O O . PRO A 1 86 ? -5.563 -2.414 -11.807 1.00 98.75 86 PRO A O 1
ATOM 693 N N . ALA A 1 87 ? -6.288 -0.731 -10.514 1.00 98.81 87 ALA A N 1
ATOM 694 C CA . ALA A 1 87 ? -5.155 0.145 -10.817 1.00 98.81 87 ALA A CA 1
ATOM 695 C C . ALA A 1 87 ? -3.811 -0.449 -10.349 1.00 98.81 87 ALA A C 1
ATOM 697 O O . ALA A 1 87 ? -2.819 -0.394 -11.073 1.00 98.81 87 ALA A O 1
ATOM 698 N N . ALA A 1 88 ? -3.781 -1.068 -9.166 1.00 98.75 88 ALA A N 1
ATOM 699 C CA . ALA A 1 88 ? -2.608 -1.785 -8.679 1.00 98.75 88 ALA A CA 1
ATOM 700 C C . ALA A 1 88 ? -2.287 -3.024 -9.523 1.00 98.75 88 ALA A C 1
ATOM 702 O O . ALA A 1 88 ? -1.121 -3.287 -9.801 1.00 98.75 88 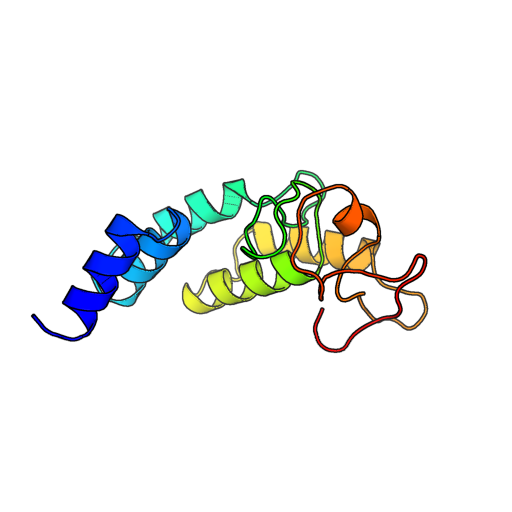ALA A O 1
ATOM 703 N N . CYS A 1 89 ? -3.300 -3.770 -9.969 1.00 98.56 89 CYS A N 1
ATOM 704 C CA . CYS A 1 89 ? -3.108 -4.895 -10.884 1.00 98.56 89 CYS A CA 1
ATOM 705 C C . CYS A 1 89 ? -2.524 -4.452 -12.236 1.00 98.56 89 CYS A C 1
ATOM 707 O O . CYS A 1 89 ? -1.618 -5.114 -12.739 1.00 98.56 89 CYS A O 1
ATOM 709 N N . ASP A 1 90 ? -2.990 -3.330 -12.794 1.00 98.81 90 ASP A N 1
ATOM 710 C CA . ASP A 1 90 ? -2.439 -2.751 -14.026 1.00 98.81 90 ASP A CA 1
ATOM 711 C C . ASP A 1 90 ? -0.967 -2.343 -13.839 1.00 98.81 90 ASP A C 1
ATOM 713 O O . ASP A 1 90 ? -0.123 -2.641 -14.690 1.00 98.81 90 ASP A O 1
ATOM 717 N N . TYR A 1 91 ? -0.633 -1.736 -12.694 1.00 98.75 91 TYR A N 1
ATOM 718 C CA . TYR A 1 91 ? 0.751 -1.443 -12.321 1.00 98.75 91 TYR A CA 1
ATOM 719 C C . TYR A 1 91 ? 1.605 -2.717 -12.239 1.00 98.75 91 TYR A C 1
ATOM 721 O O . TYR A 1 91 ? 2.640 -2.791 -12.899 1.00 98.75 91 TYR A O 1
ATOM 729 N N . LEU A 1 92 ? 1.169 -3.741 -11.496 1.00 98.44 92 LEU A N 1
ATOM 730 C CA . LEU A 1 92 ? 1.905 -5.005 -11.345 1.00 98.44 92 LEU A CA 1
ATOM 731 C C . LEU A 1 92 ? 2.136 -5.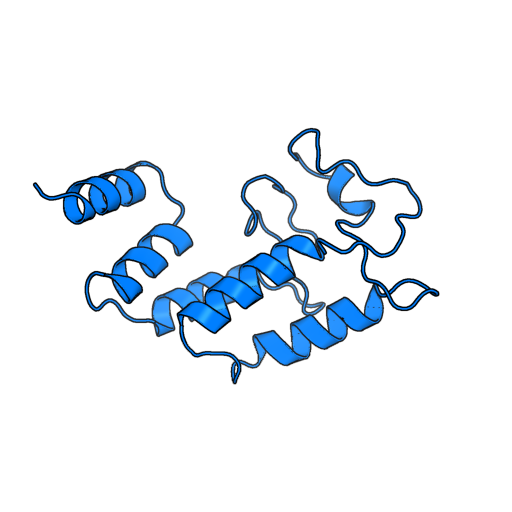698 -12.696 1.00 98.44 92 LEU A C 1
ATOM 733 O O . LEU A 1 92 ? 3.238 -6.177 -12.966 1.00 98.44 92 LEU A O 1
ATOM 737 N N . ALA A 1 93 ? 1.135 -5.691 -13.580 1.00 98.25 93 ALA A N 1
ATOM 738 C CA . ALA A 1 93 ? 1.267 -6.213 -14.939 1.00 98.25 93 ALA A CA 1
ATOM 739 C C . ALA A 1 93 ? 2.327 -5.447 -15.752 1.00 98.25 93 ALA A C 1
ATOM 741 O O . ALA A 1 93 ? 3.052 -6.048 -16.542 1.00 98.25 93 ALA A O 1
ATOM 742 N N . SER A 1 94 ? 2.452 -4.132 -15.539 1.00 98.12 94 SER A N 1
ATOM 743 C CA . SER A 1 94 ? 3.443 -3.296 -16.228 1.00 98.12 94 SER A CA 1
ATOM 744 C C . SER A 1 94 ? 4.892 -3.557 -15.794 1.00 98.12 94 SER A C 1
ATOM 746 O O . SER A 1 94 ? 5.810 -3.282 -16.566 1.00 98.12 94 SER A O 1
ATOM 748 N N . VAL A 1 95 ? 5.098 -4.107 -14.592 1.00 97.50 95 VAL A N 1
ATOM 749 C CA . VAL A 1 95 ? 6.425 -4.403 -14.014 1.00 97.50 95 VAL A CA 1
ATOM 750 C C . VAL A 1 95 ? 6.713 -5.905 -13.924 1.00 97.50 95 VAL A C 1
ATOM 752 O O . VAL A 1 95 ? 7.714 -6.316 -13.342 1.00 97.50 95 VAL A O 1
ATOM 755 N N . THR A 1 96 ? 5.838 -6.729 -14.503 1.00 97.44 96 THR A N 1
ATOM 756 C CA . THR A 1 96 ? 6.004 -8.181 -14.577 1.00 97.44 96 THR A CA 1
ATOM 757 C C . THR A 1 96 ? 7.206 -8.526 -15.460 1.00 97.44 96 THR A C 1
ATOM 759 O O . THR A 1 96 ? 7.340 -8.034 -16.583 1.00 97.44 96 THR A O 1
ATOM 762 N N . THR A 1 97 ? 8.083 -9.389 -14.957 1.00 96.62 97 THR A N 1
ATOM 763 C CA . THR A 1 97 ? 9.280 -9.874 -15.649 1.00 96.62 97 THR A CA 1
ATOM 764 C C . THR A 1 97 ? 8.929 -10.874 -16.762 1.00 96.62 97 THR A C 1
ATOM 766 O O . THR A 1 97 ? 7.832 -11.438 -16.778 1.00 96.62 97 THR A O 1
ATOM 769 N N . PRO A 1 98 ? 9.837 -11.153 -17.723 1.00 95.81 98 PRO A N 1
ATOM 770 C CA . PRO A 1 98 ? 9.557 -12.071 -18.837 1.00 95.81 98 PRO A CA 1
ATOM 771 C C . PRO A 1 98 ? 9.202 -13.512 -18.439 1.00 95.81 98 PRO A C 1
ATOM 773 O O . PRO A 1 98 ? 8.632 -14.247 -19.245 1.00 95.81 98 PRO A O 1
ATOM 776 N N . ASP A 1 99 ? 9.552 -13.930 -17.223 1.00 93.00 99 ASP A N 1
ATOM 777 C CA . ASP A 1 99 ? 9.184 -15.226 -16.641 1.00 93.00 99 ASP A CA 1
ATOM 778 C C . ASP A 1 99 ? 7.770 -15.240 -16.022 1.00 93.00 99 ASP A C 1
ATOM 780 O O . ASP A 1 99 ? 7.310 -16.289 -15.570 1.00 93.00 99 ASP A O 1
ATOM 784 N N . GLY A 1 100 ? 7.066 -14.104 -16.040 1.00 94.69 100 GLY A N 1
ATOM 785 C CA . GLY A 1 100 ? 5.715 -13.934 -15.511 1.00 94.69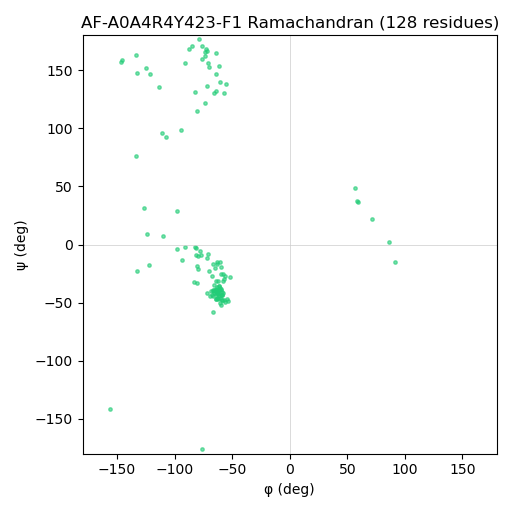 100 GLY A CA 1
ATOM 786 C C . GLY A 1 100 ? 5.651 -13.595 -14.021 1.00 94.69 100 GLY A C 1
ATOM 787 O O . GLY A 1 100 ? 4.548 -13.494 -13.486 1.00 94.69 100 GLY A O 1
ATOM 788 N N . GLY A 1 101 ? 6.793 -13.441 -13.346 1.00 95.75 101 GLY A N 1
ATOM 789 C CA . GLY A 1 101 ? 6.853 -12.999 -11.954 1.00 95.75 101 GLY A CA 1
ATOM 790 C C . GLY A 1 101 ? 6.833 -11.477 -11.804 1.00 95.75 101 GLY A C 1
ATOM 791 O O . GLY A 1 101 ? 6.955 -10.734 -12.770 1.00 95.75 101 GLY A O 1
ATOM 792 N N . VAL A 1 102 ? 6.694 -11.004 -10.568 1.00 97.25 102 VAL A N 1
ATOM 793 C CA . VAL A 1 102 ? 6.888 -9.591 -10.216 1.00 97.25 102 VAL A CA 1
ATOM 794 C C . VAL A 1 102 ? 8.115 -9.498 -9.306 1.00 97.25 102 VAL A C 1
ATOM 796 O O . VAL A 1 102 ? 8.251 -10.351 -8.424 1.00 97.25 102 VAL A O 1
ATOM 799 N N . PRO A 1 103 ? 9.031 -8.536 -9.510 1.00 96.69 103 PRO A N 1
ATOM 800 C CA . PRO A 1 103 ? 10.161 -8.340 -8.606 1.00 96.69 103 PRO A CA 1
ATOM 801 C C . PRO A 1 103 ? 9.714 -7.986 -7.189 1.00 96.69 103 PRO A C 1
ATOM 803 O O . PRO A 1 103 ? 8.682 -7.355 -7.024 1.00 96.69 103 PRO A O 1
ATOM 806 N N . PHE A 1 104 ? 10.534 -8.308 -6.189 1.00 95.19 104 PHE A N 1
ATOM 807 C CA . PHE A 1 104 ? 10.308 -7.885 -4.797 1.00 95.19 104 PHE A CA 1
ATOM 808 C C . PHE A 1 104 ? 10.328 -6.353 -4.639 1.00 95.19 104 PHE A C 1
ATOM 810 O O . PHE A 1 104 ? 9.474 -5.731 -4.024 1.00 95.19 104 PHE A O 1
ATOM 817 N N . VAL A 1 105 ? 11.325 -5.705 -5.239 1.00 96.50 105 VAL A N 1
ATOM 818 C CA . VAL A 1 105 ? 11.377 -4.249 -5.407 1.00 96.50 105 VAL A CA 1
ATOM 819 C C . VAL A 1 105 ? 12.078 -3.924 -6.718 1.00 96.50 105 VAL A C 1
ATOM 821 O O . VAL A 1 105 ? 12.843 -4.730 -7.250 1.00 96.50 105 VAL A O 1
ATOM 824 N N . LEU A 1 106 ? 11.813 -2.738 -7.253 1.00 97.25 106 LEU A N 1
ATOM 825 C CA . LEU A 1 106 ? 12.420 -2.234 -8.480 1.00 97.25 106 LEU A CA 1
ATOM 826 C C . LEU A 1 106 ? 13.700 -1.446 -8.171 1.00 97.25 106 LEU A C 1
ATOM 828 O O . LEU A 1 106 ? 13.800 -0.855 -7.094 1.00 97.25 106 LEU A O 1
ATOM 832 N N . PRO A 1 107 ? 14.637 -1.314 -9.133 1.00 97.06 107 PRO A N 1
ATOM 833 C CA . PRO A 1 107 ? 15.878 -0.549 -8.953 1.00 97.06 107 PRO A CA 1
ATOM 834 C C . PRO A 1 107 ? 15.690 0.883 -8.427 1.00 97.06 107 PRO A C 1
ATOM 836 O O . PRO A 1 107 ? 16.556 1.408 -7.728 1.00 97.06 107 PRO A O 1
ATOM 839 N N . SER A 1 108 ? 14.540 1.506 -8.708 1.00 96.19 108 SER A N 1
ATOM 840 C CA . SER A 1 108 ? 14.182 2.843 -8.216 1.00 96.19 108 SER A CA 1
ATOM 841 C C . SER A 1 108 ? 14.057 2.934 -6.688 1.00 96.19 108 SER A C 1
ATOM 843 O O . SER A 1 108 ? 14.121 4.034 -6.141 1.00 96.19 108 SER A O 1
ATOM 845 N N . ALA A 1 109 ? 13.940 1.812 -5.965 1.00 96.25 109 ALA A N 1
ATOM 846 C CA . ALA A 1 109 ? 13.961 1.790 -4.500 1.00 96.25 109 ALA A CA 1
ATOM 847 C C . ALA A 1 109 ? 15.261 2.388 -3.927 1.00 96.25 109 ALA A C 1
ATOM 849 O O . ALA A 1 109 ? 15.239 3.045 -2.882 1.00 96.25 109 ALA A O 1
ATOM 850 N N . ARG A 1 110 ? 16.379 2.250 -4.655 1.00 96.25 110 ARG A N 1
ATOM 851 C CA . ARG A 1 110 ? 17.698 2.768 -4.258 1.00 96.25 110 ARG A CA 1
ATOM 852 C C . ARG A 1 110 ? 17.781 4.295 -4.223 1.00 96.25 110 ARG A C 1
ATOM 854 O O . ARG A 1 110 ? 18.699 4.852 -3.625 1.00 96.25 110 ARG A O 1
ATOM 861 N N . GLU A 1 111 ? 16.839 4.988 -4.861 1.00 96.12 111 GLU A N 1
ATOM 862 C CA . GLU A 1 111 ? 16.831 6.452 -4.969 1.00 96.12 111 GLU A CA 1
ATOM 863 C C . GLU A 1 111 ? 16.373 7.153 -3.678 1.00 96.12 111 GLU A C 1
ATOM 865 O O . GLU A 1 111 ? 16.477 8.376 -3.556 1.00 96.12 111 GLU A O 1
ATOM 870 N N . ALA A 1 112 ? 15.875 6.399 -2.696 1.00 95.75 112 ALA A N 1
ATOM 871 C CA . ALA A 1 112 ? 15.393 6.915 -1.422 1.00 95.75 112 ALA A CA 1
ATOM 872 C C . ALA A 1 112 ? 15.925 6.090 -0.239 1.00 95.75 112 ALA A C 1
ATOM 874 O O . ALA A 1 112 ? 16.379 4.965 -0.433 1.00 95.75 112 ALA A O 1
ATOM 875 N N . PRO A 1 113 ? 15.865 6.607 1.007 1.00 97.19 113 PRO A N 1
ATOM 876 C CA . PRO A 1 113 ? 16.244 5.822 2.175 1.00 97.19 113 PRO A CA 1
ATOM 877 C C . PRO A 1 113 ? 15.429 4.529 2.265 1.00 97.19 113 PRO A C 1
ATOM 879 O O . PRO A 1 113 ? 14.200 4.556 2.194 1.00 97.19 113 PRO A O 1
ATOM 882 N N . HIS A 1 114 ? 16.113 3.412 2.458 1.00 96.62 114 HIS A N 1
ATOM 883 C CA . HIS A 1 114 ? 15.507 2.098 2.604 1.00 96.62 114 HIS A CA 1
ATOM 884 C C . HIS A 1 114 ? 16.325 1.252 3.586 1.00 96.62 114 HIS A C 1
ATOM 886 O O . HIS A 1 114 ? 17.489 1.565 3.862 1.00 96.62 114 HIS A O 1
ATOM 892 N N . ALA A 1 115 ? 15.720 0.217 4.172 1.00 96.00 115 ALA A N 1
ATOM 893 C CA . ALA A 1 115 ? 16.481 -0.714 5.005 1.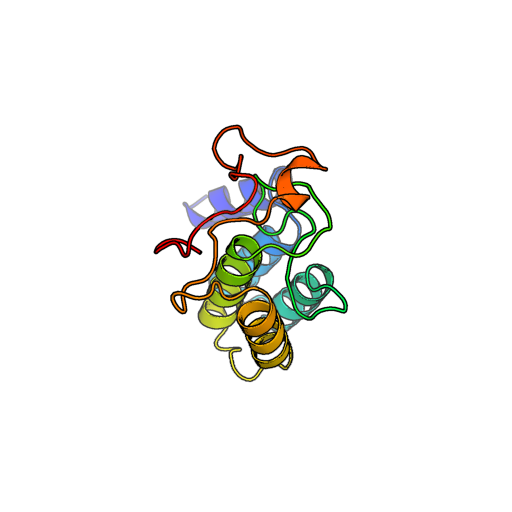00 96.00 115 ALA A CA 1
ATOM 894 C C . ALA A 1 115 ? 17.426 -1.584 4.141 1.00 96.00 115 ALA A C 1
ATOM 896 O O . ALA A 1 115 ? 17.115 -1.843 2.982 1.00 96.00 115 ALA A O 1
ATOM 897 N N . PRO A 1 116 ? 18.560 -2.078 4.676 1.00 94.00 116 PRO A N 1
ATOM 898 C CA . PRO A 1 116 ? 19.612 -2.718 3.869 1.00 94.00 116 PRO A CA 1
ATOM 899 C C . PRO A 1 116 ? 19.208 -3.979 3.088 1.00 94.00 116 PRO A C 1
ATOM 901 O O . PRO A 1 116 ? 19.966 -4.426 2.236 1.00 94.00 116 PRO A O 1
ATOM 904 N N . TRP A 1 117 ? 18.065 -4.593 3.407 1.00 90.62 117 TRP A N 1
ATOM 905 C CA . TRP A 1 117 ? 17.536 -5.771 2.708 1.00 90.62 117 TRP A CA 1
ATOM 906 C C . TRP A 1 117 ? 16.601 -5.432 1.538 1.00 90.62 117 TRP A C 1
ATOM 908 O O . TRP A 1 117 ? 16.168 -6.341 0.840 1.00 90.62 117 TRP A O 1
ATOM 918 N N . TRP A 1 118 ? 16.326 -4.149 1.296 1.00 92.50 118 TRP A N 1
ATOM 919 C CA . TRP A 1 118 ? 15.546 -3.653 0.155 1.00 92.50 118 TRP A CA 1
ATOM 920 C C . TRP A 1 118 ? 16.430 -3.164 -0.995 1.00 92.50 118 TRP A C 1
ATOM 922 O O . TRP A 1 118 ? 16.071 -2.235 -1.713 1.00 92.50 118 TRP A O 1
ATOM 932 N N . GLU A 1 119 ? 17.617 -3.746 -1.126 1.00 91.56 119 GLU A N 1
ATOM 933 C CA . GLU A 1 119 ? 18.587 -3.419 -2.166 1.00 91.56 119 GLU A CA 1
ATOM 934 C C . GLU A 1 119 ? 18.386 -4.396 -3.345 1.00 91.56 119 GLU A C 1
ATOM 936 O O . GLU A 1 119 ? 18.831 -5.543 -3.253 1.00 91.56 119 GLU A O 1
ATOM 941 N N . PRO A 1 120 ? 17.676 -4.007 -4.424 1.00 90.62 120 PRO A N 1
ATOM 942 C CA . PRO A 1 120 ? 17.489 -4.868 -5.594 1.00 90.62 120 PRO A CA 1
ATOM 943 C C . PRO A 1 120 ? 18.778 -4.997 -6.403 1.00 90.62 120 PRO A C 1
ATOM 945 O O . PRO A 1 120 ? 19.688 -4.186 -6.253 1.00 90.62 120 PRO A O 1
ATOM 948 N N . ASP A 1 121 ? 18.820 -5.954 -7.331 1.00 92.69 121 ASP A N 1
ATOM 949 C CA . ASP A 1 121 ? 19.748 -5.945 -8.469 1.00 92.69 121 ASP A CA 1
ATOM 950 C C . ASP A 1 121 ? 19.284 -4.945 -9.551 1.00 92.69 121 ASP A C 1
ATOM 952 O O . ASP A 1 121 ? 18.190 -4.392 -9.474 1.00 92.69 121 ASP A O 1
ATOM 956 N N . ASP A 1 122 ? 20.113 -4.680 -10.567 1.00 94.44 122 ASP A N 1
ATOM 957 C CA . ASP A 1 122 ? 19.737 -3.779 -11.678 1.00 94.44 122 ASP A CA 1
ATOM 958 C C . ASP A 1 122 ? 18.611 -4.352 -12.557 1.00 94.44 122 ASP A C 1
ATOM 960 O O . ASP A 1 122 ? 17.852 -3.595 -13.159 1.00 94.44 122 ASP A O 1
ATOM 964 N N . ASP A 1 123 ? 18.511 -5.682 -12.615 1.00 93.69 123 ASP A N 1
ATOM 965 C CA . ASP A 1 123 ? 17.486 -6.442 -13.336 1.00 93.69 123 ASP A CA 1
ATOM 966 C C . ASP A 1 123 ? 16.956 -7.554 -12.410 1.00 93.69 123 ASP A C 1
ATOM 968 O O . ASP A 1 123 ? 17.406 -8.702 -12.488 1.00 93.69 123 ASP A O 1
ATOM 972 N N . PRO A 1 124 ? 16.105 -7.205 -11.426 1.00 94.44 124 PRO A N 1
ATOM 973 C CA . PRO A 1 124 ? 15.660 -8.155 -10.418 1.00 94.44 124 PRO A CA 1
ATOM 974 C C . PRO A 1 124 ? 14.687 -9.179 -11.032 1.00 94.44 124 PRO A C 1
ATOM 976 O O . PRO A 1 124 ? 13.785 -8.798 -11.782 1.00 94.44 124 PRO A O 1
ATOM 979 N N . PRO A 1 125 ? 14.826 -10.479 -10.716 1.00 94.75 125 PRO A N 1
ATOM 980 C CA . PRO A 1 125 ? 13.915 -11.505 -11.210 1.00 94.75 125 PRO A CA 1
ATOM 981 C C . PRO A 1 125 ? 12.551 -11.415 -10.518 1.00 94.75 125 PRO A C 1
ATOM 983 O O . PRO A 1 125 ? 12.408 -10.779 -9.471 1.00 94.75 125 PRO A O 1
ATOM 986 N N . GLY A 1 126 ? 11.566 -12.143 -11.048 1.00 94.75 126 GLY A N 1
ATOM 987 C CA . GLY A 1 126 ? 10.333 -12.409 -10.321 1.00 94.75 126 GLY A CA 1
ATOM 988 C C . GLY A 1 126 ? 10.612 -13.051 -8.956 1.00 94.75 126 GLY A C 1
ATOM 989 O O . GLY A 1 126 ? 11.463 -13.937 -8.834 1.00 94.75 126 GLY A O 1
ATOM 990 N N . HIS A 1 127 ? 9.895 -12.617 -7.923 1.00 91.12 127 HIS A N 1
ATOM 991 C CA . HIS A 1 127 ? 10.085 -13.076 -6.552 1.00 91.12 127 HIS A CA 1
ATOM 992 C C . HIS A 1 127 ? 8.777 -13.617 -5.953 1.00 91.12 127 HIS A C 1
ATOM 994 O O . HIS A 1 127 ? 7.680 -13.243 -6.356 1.00 91.12 127 HIS A O 1
ATOM 1000 N N . LEU A 1 128 ? 8.889 -14.554 -5.002 1.00 85.19 128 LEU A N 1
ATOM 1001 C CA . LEU A 1 128 ? 7.725 -15.150 -4.322 1.00 85.19 128 LEU A CA 1
ATOM 1002 C C . LEU A 1 128 ? 7.157 -14.263 -3.212 1.00 85.19 128 LEU A C 1
ATOM 1004 O O . LEU A 1 128 ? 6.020 -14.459 -2.794 1.00 85.19 128 LEU A O 1
ATOM 1008 N N . ILE A 1 129 ? 7.980 -13.345 -2.722 1.00 75.06 129 ILE A N 1
ATOM 1009 C CA . ILE A 1 129 ? 7.587 -12.237 -1.858 1.00 75.06 129 ILE A CA 1
ATOM 1010 C C . ILE A 1 129 ? 7.688 -11.013 -2.770 1.00 75.06 129 ILE A C 1
ATOM 1012 O O . ILE A 1 129 ? 8.816 -10.581 -3.017 1.00 75.06 129 ILE A O 1
ATOM 1016 N N . PRO A 1 130 ? 6.602 -10.603 -3.435 1.00 58.56 130 PRO A N 1
ATOM 1017 C CA . PRO A 1 130 ? 6.621 -9.401 -4.250 1.00 58.56 130 PRO A CA 1
ATOM 1018 C C . PRO A 1 130 ? 6.796 -8.153 -3.389 1.00 58.56 130 PRO A C 1
ATOM 1020 O O . PRO A 1 130 ? 6.703 -8.231 -2.148 1.00 58.56 130 PRO A O 1
#

Mean predicted aligned error: 2.78 Å

pLDDT: mean 96.47, std 4.76, range [58.56, 98.81]

Foldseek 3Di:
DDPLVVVLVCCVVPNDPLVNQLSCVQPVVHDLVSNVVVLVVQADPQLAGACPCVVQQNDSDGWPLSLVSSVVSCVSSVNCVDPSNVSNVSSQVVQQDPVRAHFLTACCSVVDHGDPVRHADNRGHHDPND

Nearest PDB str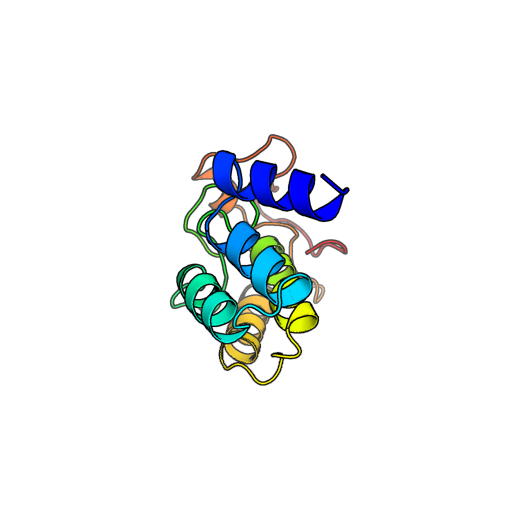uctures (foldseek):
  6sbd-assembly1_A  TM=7.958E-01  e=3.885E-02  Scytonema sp. PCC 10023
  6sbe-assembly1_A  TM=7.886E-01  e=8.922E-02  Scytonema sp. PCC 10023
  6sbf-assembly1_A  TM=7.862E-01  e=1.005E-01  Scytonema sp. PCC 10023
  6sbb-assembly1_A  TM=6.991E-01  e=8.407E-02  Scytonema sp. PCC 10023
  6sbg-assembly1_A  TM=7.086E-01  e=1.005E-01  Scytonema sp. PCC 10023

Organism: NCBI:txid2530383